Protein AF-A0A0L6ZA28-F1 (afdb_monomer_lite)

Radius of gyration: 15.83 Å; chains: 1; bounding box: 41×20×43 Å

Sequence (75 aa):
MRNNERNKILMNGSFISLGLVAVLDNIFSHWLFKWHRILPNETLSEYLEVALFILGLVLLGIGVFREIKDRRAKS

pLDDT: mean 93.86, std 6.9, range [60.09, 98.62]

Organism: NCBI:txid1121318

Secondary structure (DSSP, 8-state):
-HHHHHHHHHHHHHHHHHHHHHHHHIIIIIIIS----SSSSHHHHHHHHHHHHHHHHHHHHHHHHHHHHHHHHH-

Foldseek 3Di:
DVVVVVVLVVQLVCLQVQLVCLQCCLVPCCPPVNVDFPDPDPVVSVVVSVVSNVVSVVSNVVSVVSVVVVVVVVD

Structure (mmCIF, N/CA/C/O backbone):
data_AF-A0A0L6ZA28-F1
#
_entry.id   AF-A0A0L6ZA28-F1
#
loop_
_atom_site.group_PDB
_atom_site.id
_atom_site.type_symbol
_atom_site.label_atom_id
_atom_site.label_alt_id
_atom_site.label_comp_id
_atom_site.label_asym_id
_atom_site.label_entity_id
_atom_site.label_seq_id
_atom_site.pdbx_PDB_ins_code
_atom_site.Cartn_x
_atom_site.Cartn_y
_atom_site.Cartn_z
_atom_site.occupancy
_atom_site.B_iso_or_equiv
_atom_site.auth_seq_id
_atom_site.auth_comp_id
_atom_site.auth_asym_id
_atom_site.auth_atom_id
_atom_site.pdbx_PDB_model_num
ATOM 1 N N . MET A 1 1 ? -25.510 9.669 13.845 1.00 60.09 1 MET A N 1
ATOM 2 C CA . MET A 1 1 ? -24.549 8.748 14.506 1.00 60.09 1 MET A CA 1
ATOM 3 C C . MET A 1 1 ? -24.176 7.536 13.641 1.00 60.09 1 MET A C 1
ATOM 5 O O . MET A 1 1 ? -22.993 7.352 13.399 1.00 60.09 1 MET A O 1
ATOM 9 N N . ARG A 1 2 ? -25.129 6.764 13.086 1.00 69.19 2 ARG A N 1
ATOM 10 C CA . ARG A 1 2 ? -24.857 5.564 12.251 1.00 69.19 2 ARG A CA 1
ATOM 11 C C . ARG A 1 2 ? -23.953 5.787 11.022 1.00 69.19 2 ARG A C 1
ATOM 13 O O . ARG A 1 2 ? -23.202 4.892 10.656 1.00 69.19 2 ARG A O 1
ATOM 20 N N . ASN A 1 3 ? -24.006 6.960 10.388 1.00 78.69 3 ASN A N 1
ATOM 21 C CA . ASN A 1 3 ? -23.178 7.256 9.209 1.00 78.69 3 ASN A CA 1
ATOM 22 C C . ASN A 1 3 ? -21.693 7.426 9.569 1.00 78.69 3 ASN A C 1
ATOM 24 O O . ASN A 1 3 ? -20.832 7.037 8.791 1.00 78.69 3 ASN A O 1
ATOM 28 N N . ASN A 1 4 ? -21.388 7.916 10.773 1.00 85.38 4 ASN A N 1
ATOM 29 C CA . ASN A 1 4 ? -20.008 8.150 11.200 1.00 85.38 4 ASN A CA 1
ATOM 30 C C . ASN A 1 4 ? -19.272 6.825 11.433 1.00 85.38 4 ASN A C 1
ATOM 32 O O . ASN A 1 4 ? -18.117 6.697 11.047 1.00 85.38 4 ASN A O 1
ATOM 36 N N . GLU A 1 5 ? -19.950 5.826 12.003 1.00 87.69 5 GLU A N 1
ATOM 37 C CA . GLU A 1 5 ? -19.384 4.483 12.183 1.00 87.69 5 GLU A CA 1
ATOM 38 C C . GLU A 1 5 ? -19.153 3.775 10.846 1.00 87.69 5 GLU A C 1
ATOM 40 O O . GLU A 1 5 ? -18.081 3.217 10.629 1.00 87.69 5 GLU A O 1
ATOM 45 N N . ARG A 1 6 ? -20.100 3.872 9.902 1.00 89.94 6 ARG A N 1
ATOM 46 C CA . ARG A 1 6 ? -19.886 3.340 8.546 1.00 89.94 6 ARG A CA 1
ATOM 47 C C . ARG A 1 6 ? -18.692 4.002 7.865 1.00 89.94 6 ARG A C 1
ATOM 49 O O . ARG A 1 6 ? -17.859 3.298 7.311 1.00 89.94 6 ARG A O 1
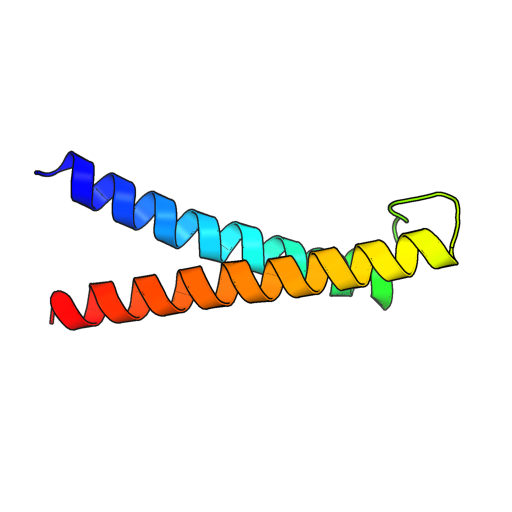ATOM 56 N N . ASN A 1 7 ? -18.580 5.327 7.949 1.00 92.88 7 ASN A N 1
ATOM 57 C CA . ASN A 1 7 ? -17.466 6.062 7.351 1.00 92.88 7 ASN A CA 1
ATOM 58 C C . ASN A 1 7 ? -16.122 5.658 7.969 1.00 92.88 7 ASN A C 1
ATOM 60 O O . ASN A 1 7 ? -15.146 5.503 7.242 1.00 92.88 7 ASN A O 1
ATOM 64 N N . LYS A 1 8 ? -16.062 5.435 9.289 1.00 92.25 8 LYS A N 1
ATOM 65 C CA . LYS A 1 8 ? -14.849 4.930 9.952 1.00 92.25 8 LYS A CA 1
ATOM 66 C C . LYS A 1 8 ? -14.457 3.547 9.440 1.00 92.25 8 LYS A C 1
ATOM 68 O O . LYS A 1 8 ? -13.298 3.360 9.088 1.00 92.25 8 LYS A O 1
ATOM 73 N N . ILE A 1 9 ? -15.412 2.616 9.364 1.00 94.12 9 ILE A N 1
ATOM 74 C CA . ILE A 1 9 ? -15.173 1.250 8.875 1.00 94.12 9 ILE A CA 1
ATOM 75 C C . ILE A 1 9 ? -14.694 1.284 7.422 1.00 94.12 9 ILE A C 1
ATOM 77 O O . ILE A 1 9 ? -13.676 0.679 7.095 1.00 94.12 9 ILE A O 1
ATOM 81 N N . LEU A 1 10 ? -15.385 2.039 6.563 1.00 95.94 10 LEU A N 1
ATOM 82 C CA . LEU A 1 10 ? -15.005 2.203 5.160 1.00 95.94 10 LEU A CA 1
ATOM 83 C C . LEU A 1 10 ? -13.604 2.796 5.021 1.00 95.94 10 LEU A C 1
ATOM 85 O O . LEU A 1 10 ? -12.814 2.314 4.216 1.00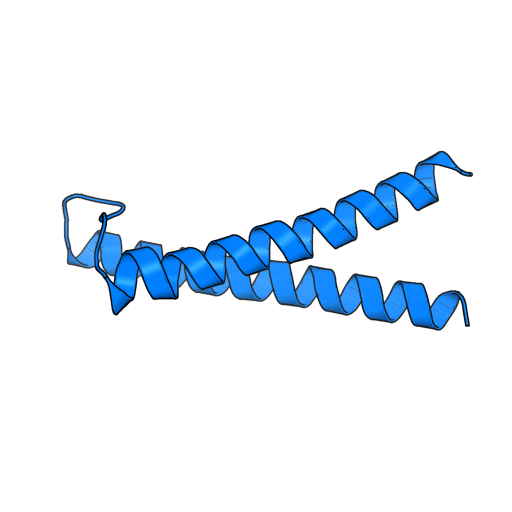 95.94 10 LEU A O 1
ATOM 89 N N . MET A 1 11 ? -13.272 3.811 5.817 1.00 96.19 11 MET A N 1
ATOM 90 C CA . MET A 1 11 ? -11.971 4.467 5.747 1.00 96.19 11 MET A CA 1
ATOM 91 C C . MET A 1 11 ? -10.844 3.560 6.257 1.00 96.19 11 MET A C 1
ATOM 93 O O . MET A 1 11 ? -9.811 3.453 5.600 1.00 96.19 11 MET A O 1
ATOM 97 N N . AS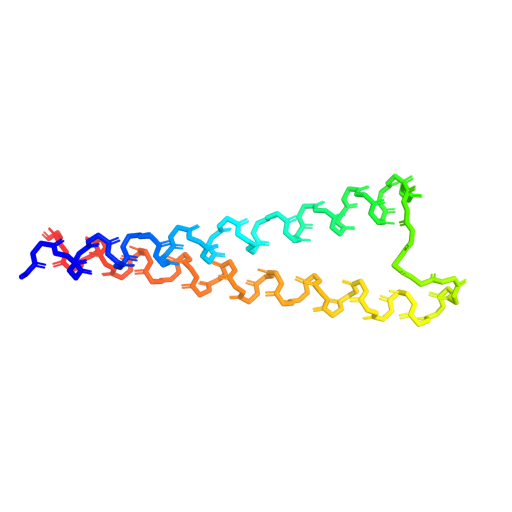N A 1 12 ? -11.042 2.858 7.378 1.00 96.44 12 ASN A N 1
ATOM 98 C CA . ASN A 1 12 ? -10.071 1.886 7.887 1.00 96.44 12 ASN A CA 1
ATOM 99 C C . ASN A 1 12 ? -9.848 0.753 6.873 1.00 96.44 12 ASN A C 1
ATOM 101 O O . ASN A 1 12 ? -8.707 0.459 6.522 1.00 96.44 12 ASN A O 1
ATOM 105 N N . GLY A 1 13 ? -10.933 0.168 6.353 1.00 96.62 13 GLY A N 1
ATOM 106 C CA . GLY A 1 13 ? -10.870 -0.887 5.345 1.00 96.62 13 GLY A CA 1
ATOM 107 C C . GLY A 1 13 ? -10.213 -0.427 4.043 1.00 96.62 13 GLY A C 1
ATOM 108 O O . GLY A 1 13 ? -9.431 -1.179 3.465 1.00 96.62 13 GLY A O 1
ATOM 109 N N . SER A 1 14 ? -10.454 0.818 3.615 1.00 98.06 14 SER A N 1
ATOM 110 C CA . SER A 1 14 ? -9.807 1.397 2.429 1.00 98.06 14 SER A CA 1
ATOM 111 C C . SER A 1 14 ? -8.298 1.522 2.617 1.00 98.06 14 SER A C 1
ATOM 113 O O . SER A 1 14 ? -7.551 1.110 1.737 1.00 98.06 14 SER A O 1
ATOM 115 N N . PHE A 1 15 ? -7.830 2.023 3.767 1.00 98.19 15 PHE A N 1
ATOM 116 C CA . PHE A 1 15 ? -6.392 2.123 4.044 1.00 98.19 15 PHE A CA 1
ATOM 117 C C . PHE A 1 15 ? -5.703 0.758 4.064 1.00 98.19 15 PHE A C 1
ATOM 119 O O . PHE A 1 15 ? -4.643 0.602 3.460 1.00 98.19 15 PHE A O 1
ATOM 126 N N . ILE A 1 16 ? -6.328 -0.236 4.702 1.00 98.50 16 ILE A N 1
ATOM 127 C CA . ILE A 1 16 ? -5.806 -1.606 4.736 1.00 98.50 16 ILE A CA 1
ATOM 128 C C . ILE A 1 16 ? -5.753 -2.186 3.321 1.00 98.50 16 ILE A C 1
ATOM 130 O O . ILE A 1 16 ? -4.717 -2.694 2.910 1.00 98.50 16 ILE A O 1
ATOM 134 N N . SER A 1 17 ? -6.848 -2.085 2.567 1.00 98.25 17 SER A N 1
ATOM 135 C CA . SER A 1 17 ? -6.950 -2.694 1.238 1.00 98.25 17 SER A CA 1
ATOM 136 C C . SER A 1 17 ? -5.989 -2.045 0.245 1.00 98.25 17 SER A C 1
ATOM 138 O O . SER A 1 17 ? -5.240 -2.752 -0.420 1.00 98.25 17 SER A O 1
ATOM 140 N N . LEU A 1 18 ? -5.955 -0.709 0.177 1.00 98.25 18 LEU A N 1
ATOM 141 C CA . LEU A 1 18 ? -5.048 0.021 -0.714 1.00 98.25 18 LEU A CA 1
ATOM 142 C C . LEU A 1 18 ? -3.584 -0.222 -0.346 1.00 98.25 18 LEU A C 1
ATOM 144 O O . LEU A 1 18 ? -2.770 -0.472 -1.230 1.00 98.25 18 LEU A O 1
ATOM 148 N N . GLY A 1 19 ? -3.257 -0.188 0.949 1.00 98.44 19 GLY A N 1
ATOM 149 C CA . GLY A 1 19 ? -1.901 -0.449 1.412 1.00 98.44 19 GLY A CA 1
ATOM 150 C C . GLY A 1 19 ? -1.442 -1.872 1.096 1.00 98.44 19 GLY A C 1
ATOM 151 O O . GLY A 1 19 ? -0.347 -2.066 0.576 1.00 98.44 19 GLY A O 1
ATOM 152 N N . LEU A 1 20 ? -2.303 -2.864 1.339 1.00 98.56 20 LEU A N 1
ATOM 153 C CA . LEU A 1 20 ? -2.006 -4.264 1.052 1.00 98.56 20 LEU A CA 1
ATOM 154 C C . LEU A 1 20 ? -1.842 -4.516 -0.450 1.00 98.56 20 LEU A C 1
ATOM 156 O O . LEU A 1 20 ? -0.868 -5.145 -0.848 1.00 98.56 20 LEU A O 1
ATOM 160 N N . VAL A 1 21 ? -2.758 -4.013 -1.281 1.00 98.31 21 VAL A N 1
ATOM 161 C CA . VAL A 1 21 ? -2.669 -4.171 -2.740 1.00 98.31 21 VAL A CA 1
ATOM 162 C C . VAL A 1 21 ? -1.398 -3.520 -3.277 1.00 98.31 21 VAL A C 1
ATOM 164 O O . VAL A 1 21 ? -0.689 -4.165 -4.037 1.00 98.31 21 VAL A O 1
ATOM 167 N N . ALA A 1 22 ? -1.053 -2.306 -2.836 1.00 97.75 22 ALA A N 1
ATOM 168 C CA . ALA A 1 22 ? 0.175 -1.638 -3.269 1.00 97.75 22 ALA A CA 1
ATOM 169 C C . ALA A 1 22 ? 1.440 -2.435 -2.898 1.00 97.75 22 ALA A C 1
ATOM 171 O O . ALA A 1 22 ? 2.358 -2.555 -3.707 1.00 97.75 22 ALA A O 1
ATOM 172 N N . VAL A 1 23 ? 1.484 -3.006 -1.691 1.00 98.44 23 VAL A N 1
ATOM 173 C CA . VAL A 1 23 ? 2.600 -3.845 -1.227 1.00 98.44 23 VAL A CA 1
ATOM 174 C C . VAL A 1 23 ? 2.708 -5.122 -2.058 1.00 98.44 23 VAL A C 1
ATOM 176 O O . VAL A 1 23 ? 3.794 -5.455 -2.528 1.00 98.44 23 VAL A O 1
ATOM 179 N N . LEU A 1 24 ? 1.592 -5.830 -2.252 1.00 98.25 24 LEU A N 1
ATOM 180 C CA . LEU A 1 24 ? 1.571 -7.079 -3.012 1.00 98.25 24 LEU A CA 1
ATOM 181 C C . LEU A 1 24 ? 1.921 -6.843 -4.483 1.00 98.25 24 LEU A C 1
ATOM 183 O O . LEU A 1 24 ? 2.717 -7.592 -5.036 1.00 98.25 24 LEU A O 1
ATOM 187 N N . ASP A 1 25 ? 1.383 -5.796 -5.098 1.00 96.81 25 ASP A N 1
ATOM 188 C CA . ASP A 1 25 ? 1.660 -5.467 -6.494 1.00 96.81 25 ASP A CA 1
ATOM 189 C C . ASP A 1 25 ? 3.145 -5.142 -6.724 1.00 96.81 25 ASP A C 1
ATOM 191 O O . ASP A 1 25 ? 3.772 -5.711 -7.616 1.00 96.81 25 ASP A O 1
ATOM 195 N N . ASN A 1 26 ? 3.762 -4.335 -5.853 1.00 96.56 26 ASN A N 1
ATOM 196 C CA . ASN A 1 26 ? 5.199 -4.054 -5.952 1.00 96.56 26 ASN A CA 1
ATOM 197 C C . ASN A 1 26 ? 6.054 -5.324 -5.782 1.00 96.56 26 ASN A C 1
ATOM 199 O O . ASN A 1 26 ? 7.008 -5.542 -6.525 1.00 96.56 26 ASN A O 1
ATOM 203 N N . ILE A 1 27 ? 5.697 -6.212 -4.850 1.00 97.00 27 ILE A N 1
ATOM 204 C CA . ILE A 1 27 ? 6.442 -7.463 -4.659 1.00 97.00 27 ILE A CA 1
ATOM 205 C C . ILE A 1 27 ? 6.275 -8.389 -5.867 1.00 97.00 27 ILE A C 1
ATOM 207 O O . ILE A 1 27 ? 7.265 -8.857 -6.428 1.00 97.00 27 ILE A O 1
ATOM 211 N N . PHE A 1 28 ? 5.037 -8.695 -6.249 1.00 97.62 28 PHE A N 1
ATOM 212 C CA . PHE A 1 28 ? 4.757 -9.735 -7.232 1.00 97.62 28 PHE A CA 1
ATOM 213 C C . PHE A 1 28 ? 4.899 -9.217 -8.660 1.00 97.62 28 PHE A C 1
ATOM 215 O O . PHE A 1 28 ? 5.676 -9.779 -9.432 1.00 97.62 28 PHE A O 1
ATOM 222 N N . SER A 1 29 ? 4.192 -8.147 -9.009 1.00 95.88 29 SER A N 1
ATOM 223 C CA . SER A 1 29 ? 4.146 -7.624 -10.375 1.00 95.88 29 SER A CA 1
ATOM 224 C C . SER A 1 29 ? 5.451 -6.930 -10.760 1.00 95.88 29 SER A C 1
ATOM 226 O O . SER A 1 29 ? 5.934 -7.142 -11.870 1.00 95.88 29 SER A O 1
ATOM 228 N N . HIS A 1 30 ? 6.054 -6.156 -9.852 1.00 93.56 30 HIS A N 1
ATOM 229 C CA . HIS A 1 30 ? 7.239 -5.349 -10.169 1.00 93.56 30 HIS A CA 1
ATOM 230 C C . HIS A 1 30 ? 8.568 -6.055 -9.883 1.00 93.56 30 HIS A C 1
ATOM 232 O O . HIS A 1 30 ? 9.443 -6.062 -10.747 1.00 93.56 30 HIS A O 1
ATOM 238 N N . TRP A 1 31 ? 8.740 -6.695 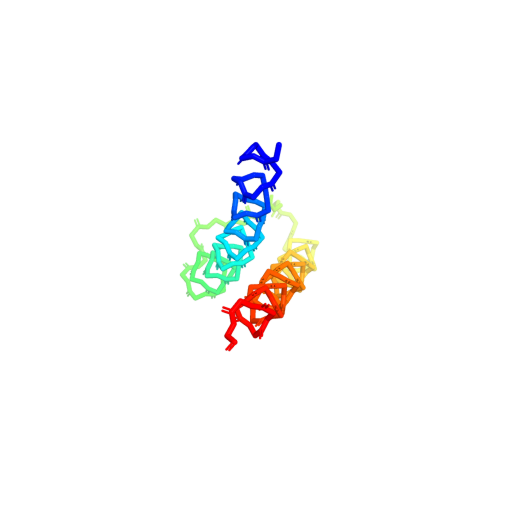-8.722 1.00 94.31 31 TRP A N 1
ATOM 239 C CA . TRP A 1 31 ? 10.040 -7.274 -8.349 1.00 94.31 31 TRP A CA 1
ATOM 240 C C . TRP A 1 31 ? 10.197 -8.753 -8.702 1.00 94.31 31 TRP A C 1
ATOM 242 O O . TRP A 1 31 ? 11.233 -9.137 -9.250 1.00 94.31 31 TRP A O 1
ATOM 252 N N . LEU A 1 32 ? 9.192 -9.582 -8.405 1.00 96.00 32 LEU A N 1
ATOM 253 C CA . LEU A 1 32 ? 9.281 -11.031 -8.597 1.00 96.00 32 LEU A CA 1
ATOM 254 C C . LEU A 1 32 ? 9.090 -11.419 -10.064 1.00 96.00 32 LEU A C 1
ATOM 256 O O . LEU A 1 32 ? 9.954 -12.070 -10.649 1.00 96.00 32 LEU A O 1
ATOM 260 N N . PHE A 1 33 ? 7.962 -11.023 -10.655 1.00 95.75 33 PHE A N 1
ATOM 261 C CA . PHE A 1 33 ? 7.608 -11.411 -12.017 1.00 95.75 33 PHE A CA 1
ATOM 262 C C . PHE A 1 33 ? 7.987 -10.375 -13.071 1.00 95.75 33 PHE A C 1
ATOM 264 O O . PHE A 1 33 ? 8.086 -10.731 -14.244 1.00 95.75 33 PHE A O 1
ATOM 271 N N . LYS A 1 34 ? 8.210 -9.117 -12.668 1.00 93.12 34 LYS A N 1
ATOM 272 C CA . LYS A 1 34 ? 8.549 -8.004 -13.570 1.00 93.12 34 LYS A CA 1
ATOM 273 C C . LYS A 1 34 ? 7.559 -7.878 -14.743 1.00 93.12 34 LYS A C 1
ATOM 275 O O . LYS A 1 34 ? 7.964 -7.647 -15.880 1.00 93.12 34 LYS A O 1
ATOM 280 N N . TRP A 1 35 ? 6.263 -8.068 -14.476 1.00 94.06 35 TRP A N 1
ATOM 281 C CA . TRP A 1 35 ? 5.185 -8.075 -15.475 1.00 94.06 35 TRP A CA 1
ATOM 282 C C . TRP A 1 35 ? 5.045 -6.751 -16.215 1.00 94.06 35 TRP A C 1
ATOM 284 O O . TRP A 1 35 ? 4.780 -6.734 -17.415 1.00 94.06 35 TRP A O 1
ATOM 294 N N . HIS A 1 36 ? 5.220 -5.643 -15.506 1.00 91.44 36 HIS A N 1
ATOM 295 C CA . HIS A 1 36 ? 5.253 -4.316 -16.093 1.00 91.44 36 HIS A CA 1
ATOM 296 C C . HIS A 1 36 ? 6.195 -3.422 -15.294 1.00 91.44 36 HIS A C 1
ATOM 298 O O . HIS A 1 36 ? 6.521 -3.694 -14.141 1.00 91.44 36 HIS A O 1
ATOM 304 N N . ARG A 1 37 ? 6.628 -2.335 -15.927 1.00 88.62 37 ARG A N 1
ATOM 305 C CA . ARG A 1 37 ? 7.354 -1.246 -15.271 1.00 88.62 37 ARG A CA 1
ATOM 306 C C . ARG A 1 37 ? 6.474 -0.016 -15.233 1.00 88.62 37 ARG A C 1
ATOM 308 O O . ARG A 1 37 ? 5.632 0.166 -16.112 1.00 88.62 37 ARG A O 1
ATOM 315 N N . ILE A 1 38 ? 6.666 0.823 -14.221 1.00 90.62 38 ILE A N 1
ATOM 316 C CA . ILE A 1 38 ? 5.888 2.058 -14.095 1.00 90.62 38 ILE A CA 1
ATOM 317 C C . ILE A 1 38 ? 6.345 3.079 -15.135 1.00 90.62 38 ILE A C 1
ATOM 319 O O . ILE A 1 38 ? 5.530 3.776 -15.736 1.00 90.62 38 ILE A O 1
ATOM 323 N N . LEU A 1 39 ? 7.658 3.155 -15.354 1.00 93.25 39 LEU A N 1
ATOM 324 C CA . LEU A 1 39 ? 8.274 4.066 -16.308 1.00 93.25 39 LEU A CA 1
ATOM 325 C C . LEU A 1 39 ? 9.230 3.314 -17.243 1.00 93.25 39 LEU A C 1
ATOM 327 O O . LEU A 1 39 ? 9.804 2.295 -16.860 1.00 93.25 39 LEU A O 1
ATOM 331 N N . PRO A 1 40 ? 9.447 3.828 -18.469 1.00 91.44 40 PRO A N 1
ATOM 332 C CA . PRO A 1 40 ? 10.393 3.230 -19.409 1.00 91.44 40 PRO A CA 1
ATOM 333 C C . PRO A 1 40 ? 11.857 3.382 -18.962 1.00 91.44 40 PRO A C 1
ATOM 335 O O . PRO A 1 40 ? 12.697 2.573 -19.342 1.00 91.44 40 PRO A O 1
ATOM 338 N N . ASN A 1 41 ? 12.174 4.398 -18.151 1.00 95.25 41 ASN A N 1
ATOM 339 C CA . ASN A 1 41 ? 13.495 4.557 -17.543 1.00 95.25 41 ASN A CA 1
ATOM 340 C C . ASN A 1 41 ? 13.632 3.616 -16.336 1.00 95.25 41 ASN A C 1
ATOM 342 O O . ASN A 1 41 ? 12.864 3.744 -15.383 1.00 95.25 41 ASN A O 1
ATOM 346 N N . GLU A 1 42 ? 14.617 2.711 -16.369 1.00 89.81 42 GLU A N 1
ATOM 347 C CA . GLU A 1 42 ? 14.779 1.667 -15.346 1.00 89.81 42 GLU A CA 1
ATOM 348 C C . GLU A 1 42 ? 15.016 2.257 -13.955 1.00 89.81 42 GLU A C 1
ATOM 350 O O . GLU A 1 42 ? 14.257 1.991 -13.029 1.00 89.81 42 GLU A O 1
ATOM 355 N N . THR A 1 43 ? 16.018 3.126 -13.828 1.00 93.31 43 THR A N 1
ATOM 356 C CA . THR A 1 43 ? 16.437 3.701 -12.547 1.00 93.31 43 THR A CA 1
ATOM 357 C C . THR A 1 43 ? 15.323 4.525 -11.905 1.00 93.31 43 THR A C 1
ATOM 359 O O . THR A 1 43 ? 15.072 4.427 -10.706 1.00 93.31 43 THR A O 1
ATOM 362 N N . LEU A 1 44 ? 14.616 5.331 -12.701 1.00 94.44 44 LEU A N 1
ATOM 363 C CA . LEU A 1 44 ? 13.503 6.131 -12.197 1.00 94.44 44 LEU A CA 1
ATOM 364 C C . LEU A 1 44 ? 12.294 5.258 -11.825 1.00 94.44 44 LEU A C 1
ATOM 366 O O . LEU A 1 44 ? 11.622 5.565 -10.841 1.00 94.44 44 LEU A O 1
ATOM 370 N N . SER A 1 45 ? 12.027 4.179 -12.576 1.00 94.06 45 SER A N 1
ATOM 371 C CA . SER A 1 45 ? 10.966 3.215 -12.241 1.00 94.06 45 SER A CA 1
ATOM 372 C C . SER A 1 45 ? 11.251 2.538 -10.905 1.00 94.06 45 SER A C 1
ATOM 374 O O . SER A 1 45 ? 10.369 2.510 -10.055 1.00 94.06 45 SER A O 1
ATOM 376 N N . GLU A 1 46 ? 12.484 2.079 -10.675 1.00 93.56 46 GLU A N 1
ATOM 377 C CA . GLU A 1 46 ? 12.876 1.422 -9.421 1.00 93.56 46 GLU A CA 1
ATOM 378 C C . GLU A 1 46 ? 12.682 2.336 -8.203 1.00 93.56 46 GLU A C 1
ATOM 380 O O . GLU A 1 46 ? 12.102 1.920 -7.198 1.00 93.56 46 GLU A O 1
ATOM 385 N N . TYR A 1 47 ? 13.093 3.608 -8.292 1.00 96.00 47 TYR A N 1
ATOM 386 C CA . TYR A 1 47 ? 12.854 4.565 -7.208 1.00 96.00 47 TYR A CA 1
ATOM 387 C C . TYR A 1 47 ? 11.362 4.775 -6.934 1.00 96.00 47 TYR A C 1
ATOM 389 O O . TYR A 1 47 ? 10.958 4.887 -5.773 1.00 96.00 47 TYR A O 1
ATOM 397 N N . LEU A 1 48 ? 10.540 4.826 -7.984 1.00 95.94 48 LEU A N 1
ATOM 398 C CA . LEU A 1 48 ? 9.102 5.020 -7.843 1.00 95.94 48 LEU A CA 1
ATOM 399 C C . LEU A 1 48 ? 8.413 3.781 -7.254 1.00 95.94 48 LEU A C 1
ATOM 401 O O . LEU A 1 48 ? 7.550 3.924 -6.393 1.00 95.94 48 LEU A O 1
ATOM 405 N N . GLU A 1 49 ? 8.819 2.581 -7.668 1.00 96.19 49 GLU A N 1
ATOM 406 C CA . GLU A 1 49 ? 8.344 1.301 -7.126 1.00 96.19 49 GLU A CA 1
ATOM 407 C C . GLU A 1 49 ? 8.645 1.207 -5.624 1.00 96.19 49 GLU A C 1
ATOM 409 O O . GLU A 1 49 ? 7.751 0.963 -4.814 1.00 96.19 49 GLU A O 1
ATOM 414 N N . VAL A 1 50 ? 9.874 1.532 -5.207 1.00 96.94 50 VAL A N 1
ATOM 415 C CA . VAL A 1 50 ? 10.232 1.582 -3.778 1.00 96.94 50 VAL A CA 1
ATOM 416 C C . VAL A 1 50 ? 9.403 2.630 -3.028 1.00 96.94 50 VAL A C 1
ATOM 418 O O . VAL A 1 50 ? 8.916 2.358 -1.928 1.00 96.94 50 VAL A O 1
ATOM 421 N N . ALA A 1 51 ? 9.194 3.815 -3.606 1.00 97.62 51 ALA A N 1
ATOM 422 C CA . ALA A 1 51 ? 8.381 4.857 -2.981 1.00 97.62 51 ALA A CA 1
ATOM 423 C C . ALA A 1 51 ? 6.912 4.427 -2.809 1.00 97.62 51 ALA A C 1
ATOM 425 O O . ALA A 1 51 ? 6.329 4.641 -1.742 1.00 97.62 51 ALA A O 1
ATOM 426 N N . LEU A 1 52 ? 6.318 3.789 -3.822 1.00 96.88 52 LEU A N 1
ATOM 427 C CA . LEU A 1 52 ? 4.948 3.273 -3.770 1.00 96.88 52 LEU A CA 1
ATOM 428 C C . LEU A 1 52 ? 4.813 2.092 -2.810 1.00 96.88 52 LEU A C 1
ATOM 430 O O . LEU A 1 52 ? 3.816 2.004 -2.094 1.00 96.88 52 LEU A O 1
ATOM 434 N N . PHE A 1 53 ? 5.827 1.233 -2.730 1.00 98.12 53 PHE A N 1
ATOM 435 C CA . PHE A 1 53 ? 5.889 0.169 -1.738 1.00 98.12 53 PHE A CA 1
ATOM 436 C C . PHE A 1 53 ? 5.893 0.731 -0.309 1.00 98.12 53 PHE A C 1
ATOM 438 O O . PHE A 1 53 ? 5.089 0.312 0.527 1.00 98.12 53 PHE A O 1
ATOM 445 N N . ILE A 1 54 ? 6.741 1.731 -0.031 1.00 98.44 54 ILE A N 1
ATOM 446 C CA . ILE A 1 54 ? 6.789 2.407 1.275 1.00 98.44 54 ILE A CA 1
ATOM 447 C C . ILE A 1 54 ? 5.449 3.081 1.581 1.00 98.44 54 ILE A C 1
ATOM 449 O O . ILE A 1 54 ? 4.930 2.938 2.689 1.00 98.44 54 ILE A O 1
ATOM 453 N N . LEU A 1 55 ? 4.853 3.775 0.607 1.00 98.38 55 LEU A N 1
ATOM 454 C CA . LEU A 1 55 ? 3.529 4.373 0.767 1.00 98.38 55 LEU A CA 1
ATOM 455 C C . LEU A 1 55 ? 2.476 3.307 1.101 1.00 98.38 55 LEU A C 1
ATOM 457 O O . LEU A 1 55 ? 1.675 3.507 2.012 1.00 98.38 55 LEU A O 1
ATOM 461 N N . GLY A 1 56 ? 2.513 2.157 0.424 1.00 98.44 56 GLY A N 1
ATOM 462 C CA . GLY A 1 56 ? 1.647 1.016 0.703 1.00 98.44 56 GLY A CA 1
ATOM 463 C C . GLY A 1 56 ? 1.786 0.512 2.141 1.00 98.44 56 GLY A C 1
ATOM 464 O O . GLY A 1 56 ? 0.781 0.367 2.840 1.00 98.44 56 GLY A O 1
A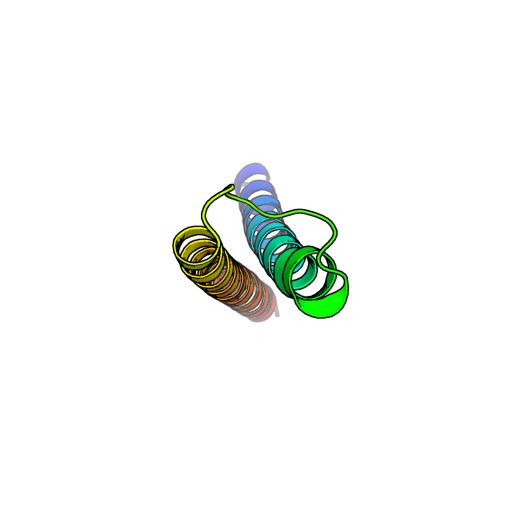TOM 465 N N . LEU A 1 57 ? 3.020 0.341 2.629 1.00 98.62 57 LEU A N 1
ATOM 466 C CA . LEU A 1 57 ? 3.292 -0.031 4.022 1.00 98.62 57 LEU A CA 1
ATOM 467 C C . LEU A 1 57 ? 2.759 1.004 5.018 1.00 98.62 57 LEU A C 1
ATOM 469 O O . LEU A 1 57 ? 2.173 0.630 6.034 1.00 98.62 57 LEU A O 1
ATOM 473 N N . VAL A 1 58 ? 2.924 2.298 4.730 1.00 98.62 58 VAL A N 1
ATOM 474 C CA . VAL A 1 58 ? 2.411 3.382 5.580 1.00 98.62 58 VAL A CA 1
ATOM 475 C C . VAL A 1 58 ? 0.884 3.350 5.637 1.00 98.62 58 VAL A C 1
ATOM 477 O O . VAL A 1 58 ? 0.316 3.385 6.729 1.00 98.62 58 VAL A O 1
ATOM 480 N N . LEU A 1 59 ? 0.205 3.239 4.490 1.00 98.56 59 LEU A N 1
ATOM 481 C CA . LEU A 1 59 ? -1.258 3.156 4.439 1.00 98.56 59 LEU A CA 1
ATOM 482 C C . LEU A 1 59 ? -1.774 1.917 5.175 1.00 98.56 59 LEU A C 1
ATOM 484 O O . LEU A 1 59 ? -2.697 2.029 5.984 1.00 98.56 59 LEU A O 1
ATOM 488 N N . LEU A 1 60 ? -1.140 0.763 4.958 1.00 98.56 60 LEU A N 1
ATOM 489 C CA . LEU A 1 60 ? -1.491 -0.479 5.636 1.00 98.56 60 LEU A CA 1
ATOM 490 C C . LEU A 1 60 ? -1.299 -0.352 7.151 1.00 98.56 60 LEU A C 1
ATOM 492 O O . LEU A 1 60 ? -2.208 -0.676 7.914 1.00 98.56 60 LEU A O 1
ATOM 496 N N . GLY A 1 61 ? -0.155 0.177 7.591 1.00 98.38 61 GLY A N 1
ATOM 497 C CA . GLY A 1 61 ? 0.152 0.399 9.002 1.00 98.38 61 GLY A CA 1
ATOM 498 C C . GLY A 1 61 ? -0.846 1.340 9.676 1.00 98.38 61 GLY A C 1
ATOM 499 O O . GLY A 1 61 ? -1.365 1.022 10.747 1.00 98.38 61 GLY A O 1
ATOM 500 N N . ILE A 1 62 ? -1.188 2.459 9.027 1.00 98.25 62 ILE A N 1
ATOM 501 C CA . ILE A 1 62 ? -2.217 3.391 9.509 1.00 98.25 62 ILE A CA 1
ATOM 502 C C . ILE A 1 62 ? -3.577 2.692 9.589 1.00 98.25 62 ILE A C 1
ATOM 504 O O . ILE A 1 62 ? -4.260 2.800 10.609 1.00 98.25 62 ILE A O 1
ATOM 508 N N . GLY A 1 63 ? -3.978 1.973 8.540 1.00 97.75 63 GLY A N 1
ATOM 509 C CA . GLY A 1 63 ? -5.251 1.258 8.486 1.00 97.75 63 GLY A CA 1
ATOM 510 C C . GLY A 1 63 ? -5.388 0.229 9.608 1.00 97.75 63 GLY A C 1
ATOM 511 O O . GLY A 1 63 ? -6.363 0.265 10.361 1.00 97.75 63 GLY A O 1
ATOM 512 N N . VAL A 1 64 ? -4.376 -0.625 9.781 1.00 98.00 64 VAL A N 1
ATOM 513 C CA . VAL A 1 64 ? -4.327 -1.649 10.836 1.00 98.00 64 VAL A CA 1
ATOM 514 C C . VAL A 1 64 ? -4.321 -1.011 12.223 1.00 98.00 64 VAL A C 1
ATOM 516 O O . VAL A 1 64 ? -5.097 -1.417 13.088 1.00 98.00 64 VAL A O 1
ATOM 519 N N . PHE A 1 65 ? -3.506 0.021 12.448 1.00 97.62 65 PHE A N 1
ATOM 520 C CA . PHE A 1 65 ? -3.462 0.718 13.735 1.00 97.62 65 PHE A CA 1
ATOM 521 C C . PHE A 1 65 ? -4.824 1.315 14.111 1.00 97.62 65 PHE A C 1
ATOM 523 O O . PHE A 1 65 ? -5.293 1.152 15.242 1.00 97.62 65 PHE A O 1
ATOM 530 N N . ARG A 1 66 ? -5.484 1.986 13.159 1.00 95.88 66 ARG A N 1
ATOM 531 C CA . ARG A 1 66 ? -6.817 2.566 13.362 1.00 95.88 66 ARG A CA 1
ATOM 532 C C . ARG A 1 66 ? -7.855 1.497 13.675 1.00 95.88 66 ARG A C 1
ATOM 534 O O . ARG A 1 66 ? -8.662 1.699 14.579 1.00 95.88 66 ARG A O 1
ATOM 541 N N . GLU A 1 67 ? -7.815 0.377 12.963 1.00 96.31 67 GLU A N 1
ATOM 542 C CA . GLU A 1 67 ? -8.731 -0.744 13.165 1.00 96.31 67 GLU A CA 1
ATOM 543 C C . GLU A 1 67 ? -8.544 -1.396 14.543 1.00 96.31 67 GLU A C 1
ATOM 545 O O . GLU A 1 67 ? -9.519 -1.629 15.257 1.00 96.31 67 GLU A O 1
ATOM 550 N N . ILE A 1 68 ? -7.298 -1.613 14.977 1.00 96.19 68 ILE A N 1
ATOM 551 C CA . ILE A 1 68 ? -6.995 -2.140 16.318 1.00 96.19 68 ILE A CA 1
ATOM 552 C C . ILE A 1 68 ? -7.503 -1.184 17.400 1.00 96.19 68 ILE A C 1
ATOM 554 O O . ILE A 1 68 ? -8.121 -1.622 18.374 1.00 96.19 68 ILE A O 1
ATOM 558 N N . LYS A 1 69 ? -7.260 0.123 17.243 1.00 94.94 69 LYS A N 1
ATOM 559 C CA . LYS A 1 69 ? -7.717 1.134 18.203 1.00 94.94 69 LYS A CA 1
ATOM 560 C C . LYS A 1 69 ? -9.245 1.178 18.293 1.00 94.94 69 LYS A C 1
ATOM 562 O O . LYS A 1 69 ? -9.773 1.253 19.399 1.00 94.94 69 LYS A O 1
ATOM 567 N N . ASP A 1 70 ? -9.944 1.114 17.160 1.00 93.06 70 ASP A N 1
ATOM 568 C CA . ASP A 1 70 ? -11.411 1.120 17.120 1.00 93.06 70 ASP A CA 1
ATOM 569 C C . ASP A 1 70 ? -12.004 -0.127 17.794 1.00 93.06 70 ASP A C 1
ATOM 571 O O . ASP A 1 70 ? -12.933 -0.014 18.591 1.00 93.06 70 ASP A O 1
ATOM 575 N N . ARG A 1 71 ? -11.409 -1.307 17.570 1.00 91.06 71 ARG A N 1
ATOM 576 C CA . ARG A 1 71 ? -11.823 -2.556 18.233 1.00 91.06 71 ARG A CA 1
ATOM 577 C C . ARG A 1 71 ? -11.598 -2.531 19.740 1.00 91.06 71 ARG A C 1
ATOM 579 O O . ARG A 1 71 ? -12.473 -2.962 20.480 1.00 91.06 71 ARG A O 1
ATOM 586 N N . ARG A 1 72 ? -10.464 -1.994 20.203 1.00 92.38 72 ARG A N 1
ATOM 587 C CA . ARG A 1 72 ? -10.182 -1.845 21.642 1.00 92.38 72 ARG A CA 1
ATOM 588 C C . ARG A 1 72 ? -11.141 -0.882 22.337 1.00 92.38 72 ARG A C 1
ATOM 590 O O . ARG A 1 72 ? -11.470 -1.115 23.485 1.00 92.38 72 ARG A O 1
ATOM 597 N N . ALA A 1 73 ? -11.582 0.178 21.661 1.00 87.81 73 ALA A N 1
ATOM 598 C CA . ALA A 1 73 ? -12.542 1.132 22.222 1.00 87.81 73 ALA A CA 1
ATOM 599 C C . ALA A 1 73 ? -13.981 0.583 22.300 1.00 87.81 73 ALA A C 1
ATOM 601 O O . AL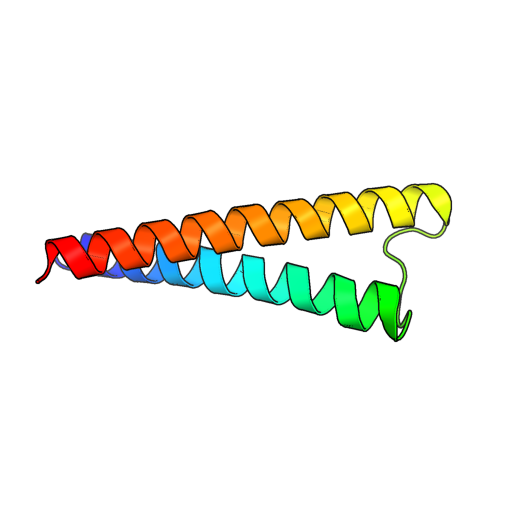A A 1 73 ? -14.821 1.177 22.972 1.00 87.81 73 ALA A O 1
ATOM 602 N N . LYS A 1 74 ? -14.270 -0.502 21.572 1.00 81.88 74 LYS A N 1
ATOM 603 C CA . LYS A 1 74 ? -15.569 -1.192 21.548 1.00 81.88 74 LYS A CA 1
ATOM 604 C C . LYS A 1 74 ? -15.621 -2.420 22.470 1.00 81.88 74 LYS A C 1
ATOM 606 O O . LYS A 1 74 ? -16.702 -2.985 22.617 1.00 81.88 74 LYS A O 1
ATOM 611 N N . SER A 1 75 ? -14.478 -2.838 23.022 1.00 69.56 75 SER A N 1
ATOM 612 C CA . SER A 1 75 ? -14.350 -3.910 24.020 1.00 69.56 75 SER A CA 1
ATOM 613 C C . SER A 1 75 ? -14.493 -3.367 25.432 1.00 69.56 75 SER A C 1
ATOM 615 O O . SER A 1 75 ? -14.810 -4.210 26.297 1.00 69.56 75 SER A O 1
#